Protein AF-A0A966M1X3-F1 (afdb_monomer_lite)

InterPro domains:
  IPR009935 Protein of unknown function DUF1467 [PF07330] (1-68)

Secondary structure (DSSP, 8-state):
--HHHHHHHHHHHHHHHHHHHTTTT--BGGGSTT--TTS-TT-BS---HHHHHHHHHHHHHHHHHHHH-

Organism: NCBI:txid2576439

Foldseek 3Di:
DPPVVLVVVLVVQLVVLLVVLQVPPQDFLVPDPPNDPPDDRRDGPDNVVVVSSVVSNVVSVVVSVVVVD

Sequence (69 aa):
MSITGGIIIYVNLWMVILFMVLPFGVTNQIDSPNFQKGTDPGAPVESKMKKKILITTLITTIIFSLIFA

Structure (mmCIF, N/CA/C/O backbone):
data_AF-A0A966M1X3-F1
#
_entry.id   AF-A0A966M1X3-F1
#
loop_
_atom_site.group_PDB
_atom_site.id
_atom_site.type_symbol
_atom_site.label_atom_id
_atom_site.label_alt_id
_atom_site.label_comp_id
_atom_site.label_asym_id
_atom_site.label_entity_id
_atom_site.label_seq_id
_atom_site.pdbx_PDB_ins_code
_atom_site.Cartn_x
_atom_site.Cartn_y
_atom_site.Cartn_z
_atom_site.occupancy
_atom_site.B_iso_or_equiv
_atom_site.auth_seq_id
_atom_site.auth_comp_id
_atom_site.auth_asym_id
_atom_site.auth_atom_id
_atom_site.pdbx_PDB_model_num
ATOM 1 N N . MET A 1 1 ? 10.374 -3.490 -20.663 1.00 65.06 1 MET A N 1
ATOM 2 C CA . MET A 1 1 ? 9.897 -2.083 -20.680 1.00 65.06 1 MET A CA 1
ATOM 3 C C . MET A 1 1 ? 11.028 -1.151 -20.258 1.00 65.06 1 MET A C 1
ATOM 5 O O . MET A 1 1 ? 11.964 -1.626 -19.628 1.00 65.06 1 MET A O 1
ATOM 9 N N . SER A 1 2 ? 10.960 0.148 -20.576 1.00 87.00 2 SER A N 1
ATOM 10 C CA . SER A 1 2 ? 11.869 1.141 -19.974 1.00 87.00 2 SER A CA 1
ATOM 11 C C . SER A 1 2 ? 11.695 1.161 -18.449 1.00 87.00 2 SER A C 1
ATOM 13 O O . SER A 1 2 ? 10.567 1.034 -17.966 1.00 87.00 2 SER A O 1
ATOM 15 N N . ILE A 1 3 ? 12.788 1.344 -17.702 1.00 85.94 3 ILE A N 1
ATOM 16 C CA . ILE A 1 3 ? 12.794 1.429 -16.229 1.00 85.94 3 ILE A CA 1
ATOM 17 C C . ILE A 1 3 ? 11.807 2.499 -15.746 1.00 85.94 3 ILE A C 1
ATOM 19 O O . ILE A 1 3 ? 11.020 2.257 -14.833 1.00 85.94 3 ILE A O 1
ATOM 23 N N . THR A 1 4 ? 11.775 3.647 -16.426 1.00 91.19 4 THR A N 1
ATOM 24 C CA . THR A 1 4 ? 10.826 4.732 -16.144 1.00 91.19 4 THR A CA 1
ATOM 25 C C . THR A 1 4 ? 9.376 4.271 -16.297 1.00 91.19 4 THR A C 1
ATOM 27 O O . THR A 1 4 ? 8.539 4.578 -15.454 1.00 91.19 4 THR A O 1
ATOM 30 N N . GLY A 1 5 ? 9.078 3.482 -17.335 1.00 89.25 5 GLY A N 1
ATOM 31 C CA . GLY A 1 5 ? 7.741 2.928 -17.562 1.00 89.25 5 GLY A CA 1
ATOM 32 C C . GLY A 1 5 ? 7.316 1.946 -16.469 1.00 89.25 5 GLY A C 1
ATOM 33 O O . GLY A 1 5 ? 6.186 2.017 -15.993 1.00 89.25 5 GLY A O 1
ATOM 34 N N . GLY A 1 6 ? 8.232 1.086 -16.012 1.00 87.88 6 GLY A N 1
ATOM 35 C CA . GLY A 1 6 ? 7.969 0.156 -14.908 1.00 87.88 6 GLY A CA 1
ATOM 36 C C . GLY A 1 6 ? 7.607 0.872 -13.604 1.00 87.88 6 GLY A C 1
ATOM 37 O O . GLY A 1 6 ? 6.632 0.504 -12.953 1.00 87.88 6 GLY A O 1
ATOM 38 N N . ILE A 1 7 ? 8.326 1.947 -13.264 1.00 89.44 7 ILE A N 1
ATOM 39 C CA . ILE A 1 7 ? 8.044 2.756 -12.065 1.00 89.44 7 ILE A CA 1
ATOM 40 C C . ILE A 1 7 ? 6.664 3.423 -12.161 1.00 89.44 7 ILE A C 1
ATOM 42 O O . ILE A 1 7 ? 5.898 3.386 -11.200 1.00 89.44 7 ILE A O 1
ATOM 46 N N . ILE A 1 8 ? 6.316 3.995 -13.320 1.00 92.56 8 ILE A N 1
ATOM 47 C CA . ILE A 1 8 ? 5.010 4.647 -13.530 1.00 92.56 8 ILE A CA 1
ATOM 48 C C . ILE A 1 8 ? 3.860 3.652 -13.339 1.00 92.56 8 ILE A C 1
ATOM 50 O O . ILE A 1 8 ? 2.863 3.983 -12.690 1.00 92.56 8 ILE A O 1
ATOM 54 N N . ILE A 1 9 ? 4.003 2.440 -13.883 1.00 89.94 9 ILE A N 1
ATOM 55 C CA . ILE A 1 9 ? 3.004 1.375 -13.746 1.00 89.94 9 ILE A CA 1
ATOM 56 C C . ILE A 1 9 ? 2.884 0.955 -12.283 1.00 89.94 9 ILE A C 1
ATOM 58 O O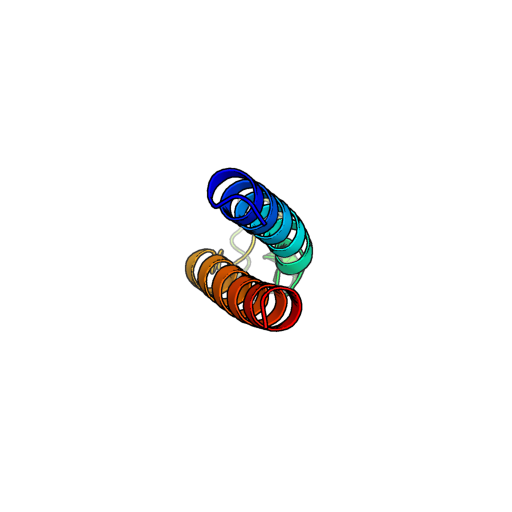 . ILE A 1 9 ? 1.770 0.886 -11.771 1.00 89.94 9 ILE A O 1
ATOM 62 N N . TYR A 1 10 ? 4.008 0.742 -11.591 1.00 90.50 10 TYR A N 1
ATOM 63 C CA . TYR A 1 10 ? 4.006 0.369 -10.177 1.00 90.50 10 TYR A CA 1
ATOM 64 C C . TYR A 1 10 ? 3.282 1.405 -9.309 1.00 90.50 10 TYR A C 1
ATOM 66 O O . TYR A 1 10 ? 2.417 1.044 -8.515 1.00 90.50 10 TYR A O 1
ATOM 74 N N . VAL A 1 11 ? 3.581 2.695 -9.488 1.00 92.69 11 VAL A N 1
ATOM 75 C CA . VAL A 1 11 ? 2.962 3.778 -8.705 1.00 92.69 11 VAL A CA 1
ATOM 76 C C . VAL A 1 11 ? 1.462 3.905 -8.991 1.00 92.69 11 VAL A C 1
ATOM 78 O O . VAL A 1 11 ? 0.678 4.055 -8.053 1.00 92.69 11 VAL A O 1
ATOM 81 N N . ASN A 1 12 ? 1.039 3.809 -10.256 1.00 93.44 12 ASN A N 1
ATOM 82 C CA . ASN A 1 12 ? -0.388 3.838 -10.605 1.00 93.44 12 ASN A CA 1
ATOM 83 C C . ASN A 1 12 ? -1.138 2.635 -10.029 1.00 93.44 12 ASN A C 1
ATOM 85 O O . ASN A 1 12 ? -2.201 2.797 -9.433 1.00 93.44 12 ASN A O 1
ATOM 89 N N . LEU A 1 13 ? -0.567 1.437 -10.170 1.00 91.38 13 LEU A N 1
ATOM 90 C CA . LEU A 1 13 ? -1.142 0.209 -9.635 1.00 91.38 13 LEU A CA 1
ATOM 91 C C . LEU A 1 13 ? -1.278 0.294 -8.109 1.00 91.38 13 LEU A C 1
ATOM 93 O O . LEU A 1 13 ? -2.339 -0.008 -7.564 1.00 91.38 13 LEU A O 1
ATOM 97 N N . TRP A 1 14 ? -0.233 0.781 -7.435 1.00 91.06 14 TRP A N 1
ATOM 98 C CA . TRP A 1 14 ? -0.229 0.985 -5.990 1.00 91.06 14 TRP A CA 1
ATOM 99 C C . TRP A 1 14 ? -1.337 1.941 -5.546 1.00 91.06 14 TRP A C 1
ATOM 101 O O . TRP A 1 14 ? -2.063 1.641 -4.599 1.00 91.06 14 TRP A O 1
ATOM 111 N N . MET A 1 15 ? -1.516 3.060 -6.258 1.00 92.44 15 MET A N 1
ATOM 112 C CA . MET A 1 15 ? -2.590 4.017 -5.981 1.00 92.44 15 MET A CA 1
ATOM 113 C C . MET A 1 15 ? -3.977 3.383 -6.130 1.00 92.44 15 MET A C 1
ATOM 115 O O . MET A 1 15 ? -4.801 3.506 -5.225 1.00 92.44 15 MET A O 1
ATOM 119 N N . VAL A 1 16 ? -4.239 2.661 -7.223 1.00 91.12 16 VAL A N 1
ATOM 120 C CA . VAL A 1 16 ? -5.538 2.000 -7.451 1.00 91.12 16 VAL A CA 1
ATOM 121 C C . VAL A 1 16 ? -5.834 0.965 -6.361 1.00 91.12 16 VAL A C 1
ATOM 123 O O . VAL A 1 16 ? -6.937 0.943 -5.812 1.00 91.12 16 VAL A O 1
ATOM 126 N N . ILE A 1 17 ? -4.844 0.145 -5.994 1.00 89.50 17 ILE A N 1
ATOM 127 C CA . ILE A 1 17 ? -4.992 -0.866 -4.937 1.00 89.50 17 ILE A CA 1
ATOM 128 C C . ILE A 1 17 ? -5.215 -0.197 -3.578 1.00 89.50 17 ILE A C 1
ATOM 130 O O . ILE A 1 17 ? -6.028 -0.682 -2.793 1.00 89.50 17 ILE A O 1
ATOM 134 N N . LEU A 1 18 ? -4.558 0.936 -3.300 1.00 87.81 18 LEU A N 1
ATOM 135 C CA . LEU A 1 18 ? -4.774 1.684 -2.063 1.00 87.81 18 LEU A CA 1
ATOM 136 C C . LEU A 1 18 ? -6.243 2.067 -1.920 1.00 87.81 18 LEU A C 1
ATOM 138 O O . LEU A 1 18 ? -6.854 1.760 -0.897 1.00 87.81 18 LEU A O 1
ATOM 142 N N . PHE A 1 19 ? -6.819 2.672 -2.959 1.00 86.69 19 PHE A N 1
ATOM 143 C CA . PHE A 1 19 ? -8.232 3.041 -2.965 1.00 86.69 19 PHE A CA 1
ATOM 144 C C . PHE A 1 19 ? -9.158 1.828 -2.862 1.00 86.69 19 PHE A C 1
ATOM 146 O O . PHE A 1 19 ? -10.164 1.896 -2.159 1.00 86.69 19 PHE A O 1
ATOM 153 N N . MET A 1 20 ? -8.794 0.701 -3.477 1.00 86.94 20 MET A N 1
ATOM 154 C CA . MET A 1 20 ? -9.551 -0.545 -3.361 1.00 86.94 20 MET A CA 1
ATOM 155 C C . MET A 1 20 ? -9.526 -1.117 -1.934 1.00 86.94 20 MET A C 1
ATOM 157 O O . MET A 1 20 ? -10.538 -1.635 -1.479 1.00 86.94 20 MET A O 1
ATOM 161 N N . VAL A 1 21 ? -8.411 -1.006 -1.203 1.00 83.88 21 VAL A N 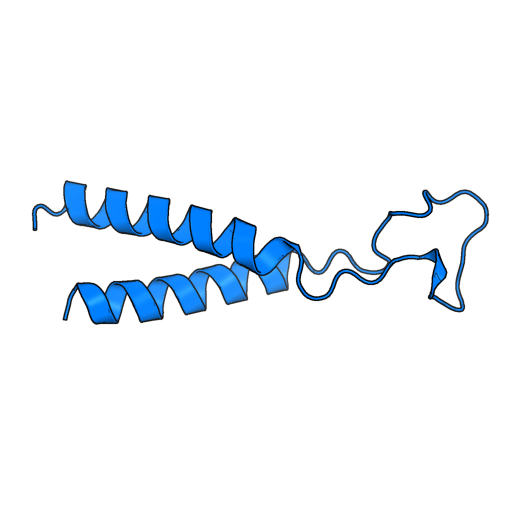1
ATOM 162 C CA . VAL A 1 21 ? -8.241 -1.556 0.160 1.00 83.88 21 VAL A CA 1
ATOM 163 C C . VAL A 1 21 ? -8.836 -0.645 1.250 1.00 83.88 21 VAL A C 1
ATOM 165 O O . VAL A 1 21 ? -9.222 -1.121 2.323 1.00 83.88 21 VAL A O 1
ATOM 168 N N . LEU A 1 22 ? -8.950 0.664 1.001 1.00 81.88 22 LEU A N 1
ATOM 169 C CA . LEU A 1 22 ? -9.514 1.633 1.951 1.00 81.88 22 LEU A CA 1
ATOM 170 C C . LEU A 1 22 ? -10.899 1.267 2.533 1.00 81.88 22 LEU A C 1
ATOM 172 O O . LEU A 1 22 ? -11.014 1.355 3.762 1.00 81.88 22 LEU A O 1
ATOM 176 N N . PRO A 1 23 ? -11.918 0.827 1.761 1.00 74.06 23 PRO A N 1
ATOM 177 C CA . PRO A 1 23 ? -13.245 0.507 2.302 1.00 74.06 23 PRO A CA 1
ATOM 178 C C . PRO A 1 23 ? -13.271 -0.742 3.196 1.00 74.06 23 PRO A C 1
ATOM 180 O O . PRO A 1 23 ? -14.211 -0.933 3.964 1.00 74.06 23 PRO A O 1
ATOM 183 N N . PHE A 1 24 ? -12.247 -1.596 3.147 1.00 72.50 24 PHE A N 1
ATOM 184 C CA . PHE A 1 24 ? -12.248 -2.848 3.899 1.00 72.50 24 PHE A CA 1
ATOM 185 C C . PHE A 1 24 ? -11.922 -2.639 5.381 1.00 72.50 24 PHE A C 1
ATOM 187 O O . PHE A 1 24 ? -10.887 -2.072 5.735 1.00 72.50 24 PHE A O 1
ATOM 194 N N . GLY A 1 25 ? -12.776 -3.149 6.271 1.00 65.88 25 GLY A N 1
ATOM 195 C CA . GLY A 1 25 ? -12.517 -3.165 7.715 1.00 65.88 25 GLY A CA 1
ATOM 196 C C . GLY A 1 25 ? -12.677 -1.809 8.408 1.00 65.88 25 GLY A C 1
ATOM 197 O O . GLY A 1 25 ? -12.011 -1.562 9.413 1.00 65.88 25 GLY A O 1
ATOM 198 N N . VAL A 1 26 ? -13.517 -0.922 7.865 1.00 67.56 26 VAL A N 1
ATOM 199 C CA . VAL A 1 26 ? -13.975 0.273 8.585 1.00 67.56 26 VAL A CA 1
ATOM 200 C C . VAL A 1 26 ? -15.066 -0.160 9.565 1.00 67.56 26 VAL A C 1
ATOM 202 O O . VAL A 1 26 ? -16.139 -0.585 9.153 1.00 67.56 26 VAL A O 1
ATOM 205 N N . THR A 1 27 ? -14.773 -0.091 10.862 1.00 62.03 27 THR A N 1
ATOM 206 C CA . THR A 1 27 ? -15.756 -0.306 11.933 1.00 62.03 27 THR A CA 1
ATOM 207 C C . THR A 1 27 ? -16.140 1.050 12.505 1.00 62.03 27 THR A C 1
ATOM 209 O O . THR A 1 27 ? -15.289 1.742 13.075 1.00 62.03 27 THR A O 1
ATOM 212 N N . ASN A 1 28 ? -17.404 1.429 12.321 1.00 62.09 28 ASN A N 1
ATOM 213 C CA . ASN A 1 28 ? -17.945 2.701 12.787 1.00 62.09 28 ASN A CA 1
ATOM 214 C C . ASN A 1 28 ? -18.102 2.695 14.311 1.00 62.09 28 ASN A C 1
ATOM 216 O O . ASN A 1 28 ? -18.376 1.657 14.916 1.00 62.09 28 ASN A O 1
ATOM 220 N N . GLN A 1 29 ? -17.958 3.861 14.939 1.00 57.56 29 GLN A N 1
ATOM 221 C CA . GLN A 1 29 ? -18.146 4.007 16.387 1.00 57.56 29 GLN A CA 1
ATOM 222 C C . GLN A 1 29 ? -19.568 3.699 16.872 1.00 57.56 29 GLN A C 1
ATOM 224 O O . GLN A 1 29 ? -19.737 3.350 18.037 1.00 57.56 29 GLN A O 1
ATOM 229 N N . ILE A 1 30 ? -20.566 3.770 15.987 1.00 55.69 30 ILE A N 1
ATOM 230 C CA . ILE A 1 30 ? -21.984 3.509 16.290 1.00 55.69 30 ILE A CA 1
ATOM 231 C C . ILE A 1 30 ? -22.222 2.040 16.680 1.00 55.69 30 ILE A C 1
ATOM 233 O O . ILE A 1 30 ? -23.064 1.764 17.528 1.00 55.69 30 ILE A O 1
ATOM 237 N N . ASP A 1 31 ? -21.445 1.110 16.117 1.00 60.00 31 ASP A N 1
ATOM 238 C CA . ASP A 1 31 ? -21.575 -0.332 16.377 1.00 60.00 31 ASP A CA 1
ATOM 239 C C . ASP A 1 31 ? -20.712 -0.807 17.561 1.00 60.00 31 ASP A C 1
ATOM 241 O O . ASP A 1 31 ? -20.667 -1.999 17.872 1.00 60.00 31 ASP A O 1
ATOM 245 N N . SER A 1 32 ? -19.988 0.105 18.222 1.00 59.28 32 SER A N 1
ATOM 246 C CA . SER A 1 32 ? -19.067 -0.235 19.304 1.00 59.28 32 SER A CA 1
ATOM 247 C C . SER A 1 32 ? -19.713 0.004 20.675 1.00 59.28 32 SER A C 1
ATOM 249 O O . SER A 1 32 ? -20.234 1.093 20.919 1.00 59.28 32 SER A O 1
ATOM 251 N N . PRO A 1 33 ? -19.625 -0.944 21.629 1.00 56.75 33 PRO A N 1
ATOM 252 C CA . PRO A 1 33 ? -20.195 -0.791 22.975 1.00 56.75 33 PRO A CA 1
ATOM 253 C C . PRO A 1 33 ? -19.569 0.354 23.800 1.00 56.75 33 PRO A C 1
ATOM 255 O O . PRO A 1 33 ? -20.091 0.701 24.853 1.00 56.75 33 PRO A O 1
ATOM 258 N N . ASN A 1 34 ? -18.480 0.964 23.312 1.00 57.47 34 ASN A N 1
ATOM 259 C CA . ASN A 1 34 ? -17.787 2.116 23.902 1.00 57.47 34 ASN A CA 1
ATOM 260 C C . ASN A 1 34 ? -18.094 3.439 23.169 1.00 57.47 34 ASN A C 1
ATOM 262 O O . ASN A 1 34 ? -17.198 4.266 22.987 1.00 57.47 34 ASN A O 1
ATOM 266 N N . PHE A 1 35 ? -19.330 3.638 22.705 1.00 57.66 35 PHE A N 1
ATOM 267 C CA . PHE A 1 35 ? -19.752 4.899 22.091 1.00 57.66 35 PHE A CA 1
ATOM 268 C C . PHE A 1 35 ? -19.533 6.077 23.060 1.00 57.66 35 PHE A C 1
ATOM 270 O O . PHE A 1 35 ? -20.203 6.187 24.090 1.00 57.66 35 PHE A O 1
ATOM 277 N N . GLN A 1 36 ? -18.588 6.968 22.739 1.00 59.28 36 GLN A N 1
ATOM 278 C CA . GLN A 1 36 ? -18.367 8.201 23.493 1.00 59.28 36 GLN A CA 1
ATOM 279 C C . GLN A 1 36 ? -19.257 9.311 22.931 1.00 59.28 36 GLN A C 1
ATOM 281 O O . GLN A 1 36 ? -19.174 9.697 21.765 1.00 59.28 36 GLN A O 1
ATOM 286 N N . LYS A 1 37 ? -20.139 9.830 23.788 1.00 56.28 37 LYS A N 1
ATOM 287 C CA . LYS A 1 37 ? -21.085 10.892 23.442 1.00 56.28 37 LYS A CA 1
ATOM 288 C C . LYS A 1 37 ? -20.305 12.168 23.086 1.00 56.28 37 LYS A C 1
ATOM 290 O O . LYS A 1 37 ? -19.740 12.802 23.971 1.00 56.28 37 LYS A O 1
ATOM 295 N N . GLY A 1 38 ? -20.270 12.523 21.801 1.00 66.38 38 GLY A N 1
ATOM 296 C CA . GLY A 1 38 ? -19.528 13.678 21.274 1.00 66.38 38 GLY A CA 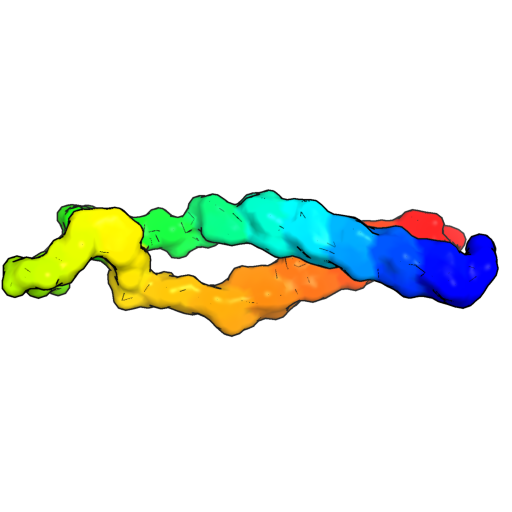1
ATOM 297 C C . GLY A 1 38 ? -18.601 13.360 20.098 1.00 66.38 38 GLY A C 1
ATOM 298 O O . GLY A 1 38 ? -18.051 14.284 19.505 1.00 66.38 38 GLY A O 1
ATOM 299 N N . THR A 1 39 ? -18.428 12.085 19.743 1.00 64.38 39 THR A N 1
ATOM 300 C CA . THR A 1 39 ? -17.629 11.680 18.581 1.00 64.38 39 THR A CA 1
ATOM 301 C C . THR A 1 39 ? -18.483 11.556 17.318 1.00 64.38 39 THR A C 1
ATOM 303 O O . THR A 1 39 ? -19.650 11.169 17.384 1.00 64.38 39 THR A O 1
ATOM 306 N N . ASP A 1 40 ? -17.903 11.910 16.167 1.00 62.16 40 ASP A N 1
ATOM 307 C CA . ASP A 1 40 ? -18.583 11.859 14.872 1.00 62.16 40 ASP A CA 1
ATOM 308 C C . ASP A 1 40 ? -19.062 10.424 14.563 1.00 62.16 40 ASP A C 1
ATOM 310 O O . ASP A 1 40 ? -18.251 9.494 14.646 1.00 62.16 40 ASP A O 1
ATOM 314 N N . PRO A 1 41 ? -20.336 10.201 14.179 1.00 59.91 41 PRO A N 1
ATOM 315 C CA . PRO A 1 41 ? -20.893 8.855 13.999 1.00 59.91 41 PRO A CA 1
ATOM 316 C C . P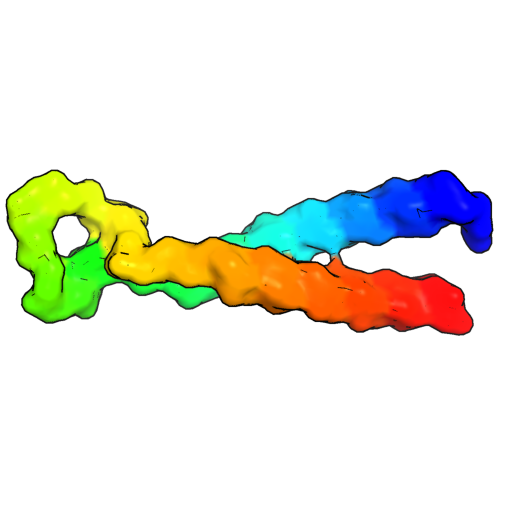RO A 1 41 ? -20.133 8.010 12.959 1.00 59.91 41 PRO A C 1
ATOM 318 O O . PRO A 1 41 ? -20.074 6.787 13.059 1.00 59.91 41 PRO A O 1
ATOM 321 N N . GLY A 1 42 ? -19.520 8.657 11.963 1.00 58.50 42 GLY A N 1
ATOM 322 C CA . GLY A 1 42 ? -18.734 7.996 10.916 1.00 58.50 42 GLY A CA 1
ATOM 323 C C . GLY A 1 42 ? -17.256 7.777 11.253 1.00 58.50 42 GLY A C 1
ATOM 324 O O . GLY A 1 42 ? -16.520 7.238 10.426 1.00 58.50 42 GLY A O 1
ATOM 325 N N . ALA A 1 43 ? -16.780 8.210 12.424 1.00 63.47 43 ALA A N 1
ATOM 326 C CA . ALA A 1 43 ? -15.377 8.057 12.783 1.00 63.47 43 ALA A CA 1
ATOM 327 C C . ALA A 1 43 ? -15.057 6.572 13.063 1.00 63.47 43 ALA A C 1
ATOM 329 O O . ALA A 1 43 ? -15.755 5.930 13.853 1.00 63.47 43 ALA A O 1
ATOM 330 N N . PRO A 1 44 ? -13.995 5.999 12.464 1.00 61.84 44 PRO A N 1
ATOM 331 C CA . PRO A 1 44 ? -13.563 4.645 12.784 1.00 61.84 44 PRO A CA 1
ATOM 332 C C . PRO A 1 44 ? -13.097 4.566 14.241 1.00 61.84 44 PRO A C 1
ATOM 334 O O . PRO A 1 44 ? -12.363 5.442 14.698 1.00 61.84 44 PRO A O 1
ATOM 337 N N . VAL A 1 45 ? -13.460 3.499 14.958 1.00 63.88 45 VAL A N 1
ATOM 338 C CA . VAL A 1 45 ? -12.978 3.247 16.338 1.00 63.88 45 VAL A CA 1
ATOM 339 C C . VAL A 1 45 ? -11.449 3.111 16.369 1.00 63.88 45 VAL A C 1
ATOM 341 O O . VAL A 1 45 ? -10.777 3.549 17.292 1.00 63.88 45 VAL A O 1
ATOM 344 N N . GLU A 1 46 ? -10.896 2.502 15.322 1.00 62.38 46 GLU A N 1
ATOM 345 C CA . GLU A 1 46 ? -9.494 2.122 15.198 1.00 62.38 46 GLU A CA 1
ATOM 346 C C . GLU A 1 46 ? -9.058 2.374 13.751 1.00 62.38 46 GLU A C 1
ATOM 348 O O . GLU A 1 46 ? -9.342 1.580 12.853 1.00 62.38 46 GLU A O 1
ATOM 353 N N . SER A 1 47 ? -8.360 3.484 13.501 1.00 63.97 47 SER A N 1
ATOM 354 C CA . SER A 1 47 ? -8.005 3.918 12.141 1.00 63.97 47 SER A CA 1
ATOM 355 C C . SER A 1 47 ? -7.148 2.889 11.370 1.00 63.97 47 SER A C 1
ATOM 357 O O . SER A 1 47 ? -7.199 2.857 10.145 1.00 63.97 47 SER A O 1
ATOM 359 N N . LYS A 1 48 ? -6.382 2.013 12.054 1.00 68.12 48 LYS A N 1
ATOM 360 C CA . LYS A 1 48 ? -5.542 0.911 11.501 1.00 68.12 48 LYS A CA 1
ATOM 361 C C . LYS A 1 48 ? -4.848 1.209 10.149 1.00 68.12 48 LYS A C 1
ATOM 363 O O . LYS A 1 48 ? -4.527 0.288 9.398 1.00 68.12 48 LYS A O 1
ATOM 368 N N . MET A 1 49 ? -4.522 2.473 9.863 1.00 69.75 49 MET A N 1
ATOM 369 C CA . MET A 1 49 ? -4.007 2.930 8.561 1.00 69.75 49 MET A CA 1
ATOM 370 C C . MET A 1 49 ? -2.697 2.243 8.176 1.00 69.75 49 MET A C 1
ATOM 372 O O . MET A 1 49 ? -2.496 1.880 7.021 1.00 69.75 49 MET A O 1
ATOM 376 N N . LYS A 1 50 ? -1.838 1.967 9.166 1.00 72.06 50 LYS A N 1
ATOM 377 C CA . LYS A 1 50 ? -0.575 1.240 8.965 1.00 72.06 50 LYS A CA 1
ATOM 378 C C . LYS A 1 50 ? -0.791 -0.161 8.377 1.00 72.06 50 LYS A C 1
ATOM 380 O O . LYS A 1 50 ? -0.022 -0.581 7.520 1.00 72.06 50 LYS A O 1
ATOM 385 N N . LYS A 1 51 ? -1.850 -0.871 8.792 1.00 75.50 51 LYS A N 1
ATOM 386 C CA . LYS A 1 51 ? -2.177 -2.204 8.254 1.00 75.50 51 LYS A CA 1
ATOM 387 C C . LYS A 1 51 ? -2.658 -2.116 6.809 1.00 75.50 51 LYS A C 1
ATOM 389 O O . LYS A 1 51 ? -2.238 -2.923 5.990 1.00 75.50 51 LYS A O 1
ATOM 394 N N . LYS A 1 52 ? -3.480 -1.111 6.491 1.00 76.19 52 LYS A N 1
ATOM 395 C CA . LYS A 1 52 ? -3.983 -0.880 5.128 1.00 76.19 52 LYS A CA 1
ATOM 396 C C . LYS A 1 52 ? -2.837 -0.607 4.153 1.00 76.19 52 LYS A C 1
ATOM 398 O O . LYS A 1 52 ? -2.754 -1.272 3.132 1.00 76.19 52 LYS A O 1
ATOM 403 N N . ILE A 1 53 ? -1.903 0.276 4.517 1.00 83.19 53 ILE A N 1
ATOM 404 C CA . ILE A 1 53 ? -0.724 0.589 3.688 1.00 83.19 53 ILE A CA 1
ATOM 405 C C . ILE A 1 53 ? 0.140 -0.657 3.440 1.00 83.19 53 ILE A C 1
ATOM 407 O O . ILE A 1 53 ? 0.592 -0.878 2.319 1.00 83.19 53 ILE A O 1
ATOM 411 N N . LEU A 1 54 ? 0.351 -1.493 4.461 1.00 84.44 54 LEU A N 1
ATOM 412 C CA . LEU A 1 54 ? 1.168 -2.702 4.329 1.00 84.44 54 LEU A CA 1
ATOM 413 C C . LEU A 1 54 ? 0.514 -3.747 3.409 1.00 84.44 54 LEU A C 1
ATOM 415 O O . LEU A 1 54 ? 1.196 -4.330 2.569 1.00 84.44 54 LEU A O 1
ATOM 419 N N . ILE A 1 55 ? -0.806 -3.931 3.522 1.00 83.81 55 ILE A N 1
ATOM 420 C CA . ILE A 1 55 ? -1.587 -4.816 2.643 1.00 83.81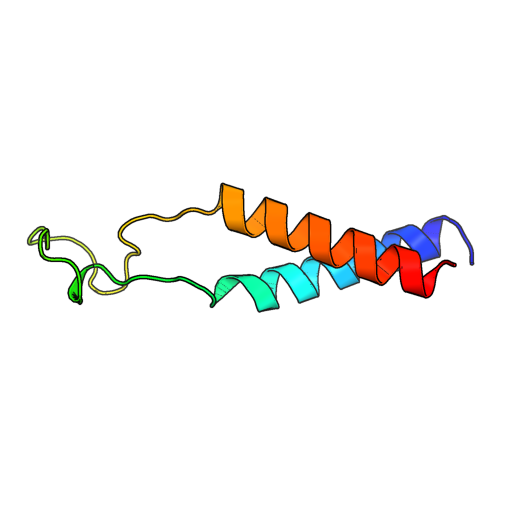 55 ILE A CA 1
ATOM 421 C C . ILE A 1 55 ? -1.539 -4.315 1.196 1.00 83.81 55 ILE A C 1
ATOM 423 O O . ILE A 1 55 ? -1.252 -5.097 0.291 1.00 83.81 55 ILE A O 1
ATOM 427 N N . THR A 1 56 ? -1.756 -3.017 0.974 1.00 87.25 56 THR A N 1
ATOM 428 C CA . THR A 1 56 ? -1.693 -2.407 -0.359 1.00 87.25 56 THR A CA 1
ATOM 429 C C . THR A 1 56 ? -0.346 -2.652 -1.026 1.00 87.25 56 THR A C 1
ATOM 431 O O . THR A 1 56 ? -0.302 -3.083 -2.178 1.00 87.25 56 THR A O 1
ATOM 434 N N . THR A 1 57 ? 0.758 -2.423 -0.311 1.00 87.25 57 THR A N 1
ATOM 435 C CA . THR A 1 57 ? 2.101 -2.639 -0.859 1.00 87.25 57 THR A CA 1
ATOM 436 C C . THR A 1 57 ? 2.332 -4.109 -1.197 1.00 87.25 57 THR A C 1
ATOM 438 O O . THR A 1 57 ? 2.773 -4.391 -2.304 1.00 87.25 57 THR A O 1
ATOM 441 N N . LEU A 1 58 ? 1.953 -5.044 -0.317 1.00 91.19 58 LEU A N 1
ATOM 442 C CA . LEU A 1 58 ? 2.094 -6.483 -0.571 1.00 91.19 58 LEU A CA 1
ATOM 443 C C . LEU A 1 58 ? 1.342 -6.921 -1.841 1.00 91.19 58 LEU A C 1
ATOM 445 O O . LEU A 1 58 ? 1.921 -7.571 -2.709 1.00 91.19 58 LEU A O 1
ATOM 449 N N . ILE A 1 59 ? 0.070 -6.525 -1.969 1.00 88.62 59 ILE A N 1
ATOM 450 C CA . ILE A 1 59 ? -0.769 -6.853 -3.133 1.00 88.62 59 ILE A CA 1
ATOM 451 C C . ILE A 1 59 ? -0.171 -6.245 -4.407 1.00 88.62 59 ILE A C 1
ATOM 453 O O . ILE A 1 59 ? -0.053 -6.928 -5.423 1.00 88.62 59 ILE A O 1
ATOM 457 N N . THR A 1 60 ? 0.259 -4.983 -4.342 1.00 88.94 60 THR A N 1
ATOM 458 C CA . THR A 1 60 ? 0.886 -4.294 -5.478 1.00 88.94 60 THR A CA 1
ATOM 459 C C . THR A 1 60 ? 2.154 -5.011 -5.925 1.00 88.94 60 THR A C 1
ATOM 461 O O . THR A 1 60 ? 2.328 -5.242 -7.118 1.00 88.94 60 THR A O 1
ATOM 464 N N . THR A 1 61 ? 3.031 -5.390 -4.993 1.00 90.25 61 THR A N 1
ATOM 465 C CA . THR A 1 61 ? 4.281 -6.091 -5.309 1.00 90.25 61 THR A CA 1
ATOM 466 C C . THR A 1 61 ? 4.020 -7.445 -5.968 1.00 90.25 61 THR A C 1
ATOM 468 O O . THR A 1 61 ? 4.685 -7.766 -6.950 1.00 90.25 61 THR A O 1
ATOM 471 N N . ILE A 1 62 ? 3.028 -8.208 -5.495 1.00 91.81 62 ILE A N 1
ATOM 472 C CA . ILE A 1 62 ? 2.653 -9.501 -6.093 1.00 91.81 62 ILE A CA 1
ATOM 473 C C . ILE A 1 62 ? 2.147 -9.310 -7.528 1.00 91.81 62 ILE A C 1
ATOM 475 O O . ILE A 1 62 ? 2.628 -9.972 -8.446 1.00 91.81 62 ILE A O 1
ATOM 479 N N . ILE A 1 63 ? 1.206 -8.384 -7.738 1.00 87.69 63 ILE A N 1
ATOM 480 C CA . ILE A 1 63 ? 0.622 -8.138 -9.064 1.00 87.69 63 ILE A CA 1
ATOM 481 C C . ILE A 1 63 ? 1.682 -7.595 -10.027 1.00 87.69 63 ILE A C 1
ATOM 483 O O . ILE A 1 63 ? 1.780 -8.056 -11.160 1.00 87.69 63 ILE A O 1
ATOM 487 N N . PHE A 1 64 ? 2.513 -6.654 -9.579 1.00 88.12 64 PHE A N 1
ATOM 488 C CA . PHE A 1 64 ? 3.591 -6.115 -10.400 1.00 88.12 64 PHE A CA 1
ATOM 489 C C . PHE A 1 64 ? 4.615 -7.193 -10.773 1.00 88.12 64 PHE A C 1
ATOM 491 O O . PHE A 1 64 ? 5.017 -7.264 -11.929 1.00 88.12 64 PHE A O 1
ATOM 498 N N . SER A 1 65 ? 4.986 -8.070 -9.833 1.00 86.12 65 SER A N 1
ATOM 499 C CA . SER A 1 65 ? 5.882 -9.197 -10.111 1.00 86.12 65 SER A CA 1
ATOM 500 C C . SER A 1 65 ? 5.307 -10.162 -11.148 1.00 86.12 65 SER A C 1
ATOM 502 O O . SER A 1 65 ? 6.078 -10.688 -11.938 1.00 86.12 65 SER A O 1
ATOM 504 N N . LEU A 1 66 ? 3.991 -10.393 -11.168 1.00 87.12 66 LEU A N 1
ATOM 505 C CA . LEU A 1 66 ? 3.338 -11.240 -12.177 1.00 87.12 66 LEU A CA 1
ATOM 506 C C . LEU A 1 66 ?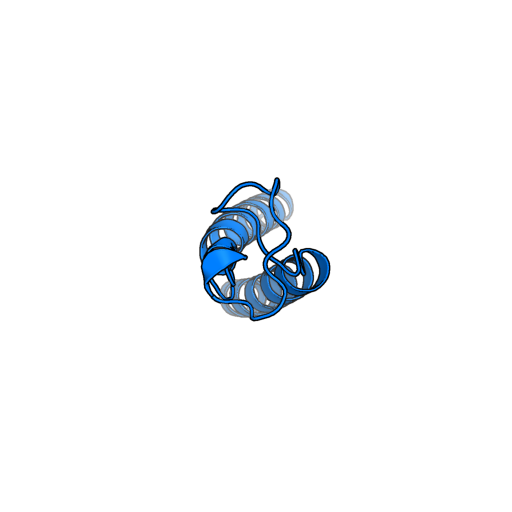 3.290 -10.588 -13.562 1.00 87.12 66 LEU A C 1
ATOM 508 O O . LEU A 1 66 ? 3.330 -11.290 -14.561 1.00 87.12 66 LEU A O 1
ATOM 512 N N . ILE A 1 67 ? 3.179 -9.259 -13.627 1.00 82.19 67 ILE A N 1
ATOM 513 C CA . ILE A 1 67 ? 3.169 -8.508 -14.893 1.00 82.19 67 ILE A CA 1
ATOM 514 C C . ILE A 1 67 ? 4.580 -8.408 -15.491 1.00 82.19 67 ILE A C 1
ATOM 516 O O . ILE A 1 67 ? 4.730 -8.285 -16.705 1.00 82.19 67 ILE A O 1
ATOM 520 N N . PHE A 1 68 ? 5.604 -8.385 -14.635 1.00 77.06 68 PHE A N 1
ATOM 521 C CA . PHE A 1 68 ? 6.994 -8.184 -15.042 1.00 77.06 68 PHE A CA 1
ATOM 522 C C . PHE A 1 68 ? 7.779 -9.490 -15.255 1.00 77.06 68 PHE A C 1
ATOM 524 O O . PHE A 1 68 ? 8.837 -9.434 -15.884 1.00 77.06 68 PHE A O 1
ATOM 531 N N . ALA A 1 69 ? 7.297 -10.615 -14.712 1.00 66.81 69 ALA A N 1
ATOM 532 C CA . ALA A 1 69 ? 7.805 -11.964 -14.983 1.00 66.81 69 ALA A CA 1
ATOM 533 C C . ALA A 1 69 ? 7.451 -12.412 -16.408 1.00 66.81 69 ALA A C 1
ATOM 535 O O . ALA A 1 69 ? 8.321 -13.058 -17.033 1.00 66.81 69 ALA A O 1
#

Radius of gyration: 17.0 Å; chains: 1; bounding box: 35×26×45 Å

pLDDT: mean 76.84, std 12.91, range [55.69, 93.44]